Protein AF-A0A0G1DM24-F1 (afdb_monomer_lite)

Foldseek 3Di:
DDDDDDDDDDDDDDDDDDDDPPPDPPDPDDLLNQLVVLLVLLLVLLVVLCPQDADPVRLSVVSNVLSVVVNVVSVLLVVLSCQLPPCDVVNCVPPNHPPVSLVSLVVSLVVLVVSLVVLVVSLVVDPDPVSSVSSVSSSVSSVSSSVSSVVSSVVSCVVVVVCVVVCCVPPPD

Radius of gyration: 22.89 Å; chains: 1; bounding box: 54×48×76 Å

Sequence (173 aa):
MKKVFSLSLALVVLIGFTSVAFAENDRPRSRSENAREHMSIVATKVEELLEMREDKEGIGQEVREIARGQNDSQVEVDEEFGKLENRSQVMKKLFGNDHRAARNLRRQMEQNNLRIMQLQELASKVKNQADEDKIQEAIQAILNQNIALAEAIQEEEEIRSAFGWLAKLWLGD

Structure (mmCIF, N/CA/C/O backbone):
data_AF-A0A0G1DM24-F1
#
_entry.id   AF-A0A0G1DM24-F1
#
loop_
_atom_site.group_PDB
_atom_site.id
_atom_site.type_symbol
_atom_site.label_atom_id
_atom_site.label_alt_id
_atom_site.label_comp_id
_atom_site.label_asym_id
_atom_site.label_entity_id
_atom_site.label_seq_id
_atom_site.pdbx_PDB_ins_code
_atom_site.Cartn_x
_atom_site.Cartn_y
_atom_site.Cartn_z
_atom_site.occupancy
_atom_site.B_iso_or_equiv
_atom_site.auth_seq_id
_atom_site.auth_comp_id
_atom_site.auth_asym_id
_atom_site.auth_atom_id
_atom_site.pdbx_PDB_model_num
ATOM 1 N N . MET A 1 1 ? 27.683 25.376 49.107 1.00 36.38 1 MET A N 1
ATOM 2 C CA . MET A 1 1 ? 28.830 24.510 48.723 1.00 36.38 1 MET A CA 1
ATOM 3 C C . MET A 1 1 ? 28.519 23.104 49.234 1.00 36.38 1 MET A C 1
ATOM 5 O O . MET A 1 1 ? 28.297 23.007 50.421 1.00 36.38 1 MET A O 1
ATOM 9 N N . LYS A 1 2 ? 28.400 22.007 48.479 1.00 40.56 2 LYS A N 1
ATOM 10 C CA . LYS A 1 2 ? 28.725 21.661 47.089 1.00 40.56 2 LYS A CA 1
ATOM 11 C C . LYS A 1 2 ? 27.770 20.534 46.630 1.00 40.56 2 LYS A C 1
ATOM 13 O O . LYS A 1 2 ? 27.607 19.553 47.337 1.00 40.56 2 LYS A O 1
ATOM 18 N N . LYS A 1 3 ? 27.179 20.750 45.453 1.00 44.06 3 LYS A N 1
ATOM 19 C CA . LYS A 1 3 ? 26.867 19.829 44.343 1.00 44.06 3 LYS A CA 1
ATOM 20 C C . LYS A 1 3 ? 26.586 18.349 44.667 1.00 44.06 3 LYS A C 1
ATOM 22 O O . LYS A 1 3 ? 27.504 17.571 44.897 1.00 44.06 3 LYS A O 1
ATOM 27 N N . VAL A 1 4 ? 25.319 17.975 44.495 1.00 44.97 4 VAL A N 1
ATOM 28 C CA . VAL A 1 4 ? 24.876 16.634 44.087 1.00 44.97 4 VAL A CA 1
ATOM 29 C C . VAL A 1 4 ? 25.305 16.406 42.633 1.00 44.97 4 VAL A C 1
ATOM 31 O O . VAL A 1 4 ? 24.976 17.201 41.756 1.00 44.97 4 VAL A O 1
ATOM 34 N N . PHE A 1 5 ? 26.063 15.342 42.394 1.00 40.72 5 PHE A N 1
ATOM 35 C CA . PHE A 1 5 ? 26.363 14.783 41.078 1.00 40.72 5 PHE A CA 1
ATOM 36 C C . PHE A 1 5 ? 25.864 13.339 41.109 1.00 40.72 5 PHE A C 1
ATOM 38 O O . PHE A 1 5 ? 26.320 12.566 41.945 1.00 40.72 5 PHE A O 1
ATOM 45 N N . SER A 1 6 ? 24.958 12.963 40.213 1.00 37.09 6 SER A N 1
ATOM 46 C CA . SER A 1 6 ? 25.318 12.120 39.067 1.00 37.09 6 SER A CA 1
ATOM 47 C C . SER A 1 6 ? 24.084 11.449 38.455 1.00 37.09 6 SER A C 1
ATOM 49 O O . SER A 1 6 ? 23.284 10.822 39.142 1.00 37.09 6 SER A O 1
ATOM 51 N N . LEU A 1 7 ? 23.990 11.642 37.140 1.00 37.44 7 LEU A N 1
ATOM 52 C CA . LEU A 1 7 ? 23.353 10.858 36.085 1.00 37.44 7 LEU A CA 1
ATOM 53 C C . LEU A 1 7 ? 22.531 9.624 36.502 1.00 37.44 7 LEU A C 1
ATOM 55 O O . LEU A 1 7 ? 23.082 8.615 36.939 1.00 37.44 7 LEU A O 1
ATOM 59 N N . SER A 1 8 ? 21.228 9.654 36.198 1.00 39.34 8 SER A N 1
ATOM 60 C CA . SER A 1 8 ? 20.470 8.421 35.965 1.00 39.34 8 SER A CA 1
ATOM 61 C C . SER A 1 8 ? 20.859 7.839 34.609 1.00 39.34 8 SER A C 1
ATOM 63 O O . SER A 1 8 ? 20.749 8.480 33.565 1.00 39.34 8 SER A O 1
ATOM 65 N N . LEU A 1 9 ? 21.399 6.634 34.713 1.00 39.41 9 LEU A N 1
ATOM 66 C CA . LEU A 1 9 ? 21.990 5.783 33.701 1.00 39.41 9 LEU A CA 1
ATOM 67 C C . LEU A 1 9 ? 20.914 5.192 32.780 1.00 39.41 9 LEU A C 1
ATOM 69 O O . LEU A 1 9 ? 19.846 4.788 33.235 1.00 39.41 9 LEU A O 1
ATOM 73 N N . ALA A 1 10 ? 21.237 5.133 31.489 1.00 36.03 10 ALA A N 1
ATOM 74 C CA . ALA A 1 10 ? 20.473 4.456 30.453 1.00 36.03 10 ALA A CA 1
ATOM 75 C C . ALA A 1 10 ? 20.142 3.003 30.841 1.00 36.03 10 ALA A C 1
ATOM 77 O O . ALA A 1 10 ? 21.012 2.251 31.286 1.00 36.03 10 ALA A O 1
ATOM 78 N N . LEU A 1 11 ? 18.886 2.607 30.633 1.00 34.94 11 LEU A N 1
ATOM 79 C CA . LEU A 1 11 ? 18.436 1.229 30.772 1.00 34.94 11 LEU A CA 1
ATOM 80 C C . LEU A 1 11 ? 18.957 0.416 29.580 1.00 34.94 11 LEU A C 1
ATOM 82 O O . LEU A 1 11 ? 18.422 0.470 28.476 1.00 34.94 11 LEU A O 1
ATOM 86 N N . VAL A 1 12 ? 20.033 -0.324 29.826 1.00 37.78 12 VAL A N 1
ATOM 87 C CA . VAL A 1 12 ? 20.539 -1.391 28.965 1.00 37.78 12 VAL A CA 1
ATOM 88 C C . VAL A 1 12 ? 19.595 -2.588 29.104 1.00 37.78 12 VAL A C 1
ATOM 90 O O . VAL A 1 12 ? 19.579 -3.246 30.143 1.00 37.78 12 VAL A O 1
ATOM 93 N N . VAL A 1 13 ? 18.810 -2.882 28.067 1.00 40.69 13 VAL A N 1
ATOM 94 C CA . VAL A 1 13 ? 18.114 -4.169 27.934 1.00 40.69 13 VAL A CA 1
ATOM 95 C C . VAL A 1 13 ? 19.090 -5.147 27.285 1.00 40.69 13 VAL A C 1
ATOM 97 O O . VAL A 1 13 ? 19.319 -5.121 26.080 1.00 40.69 13 VAL A O 1
ATOM 100 N N . LEU A 1 14 ? 19.697 -5.988 28.119 1.00 38.41 14 LEU A N 1
ATOM 101 C CA . LEU A 1 14 ? 20.474 -7.160 27.727 1.00 38.41 14 LEU A CA 1
ATOM 102 C C . LEU A 1 14 ? 19.826 -8.383 28.381 1.00 38.41 14 LEU A C 1
ATOM 104 O O . LEU A 1 14 ? 20.068 -8.669 29.550 1.00 38.41 14 LEU A O 1
ATOM 108 N N . ILE A 1 15 ? 19.025 -9.121 27.615 1.00 50.47 15 ILE A N 1
ATOM 109 C CA . ILE A 1 15 ? 18.886 -10.568 27.794 1.00 50.47 1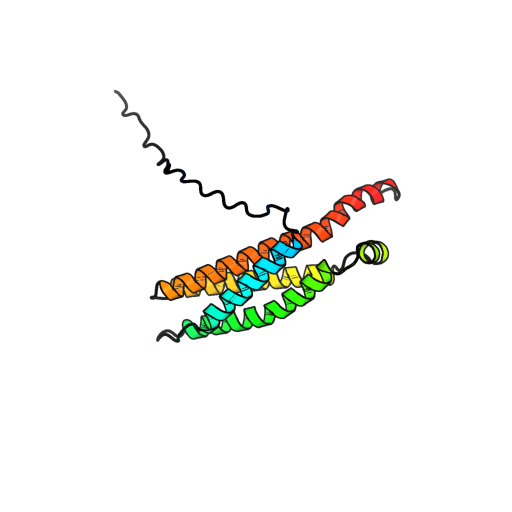5 ILE A CA 1
ATOM 110 C C . ILE A 1 15 ? 19.137 -11.174 26.419 1.00 50.47 15 ILE A C 1
ATOM 112 O O . ILE A 1 15 ? 18.351 -11.005 25.491 1.00 50.47 15 ILE A O 1
ATOM 116 N N . GLY A 1 16 ? 20.305 -11.795 26.286 1.00 37.78 16 GLY A N 1
ATOM 117 C CA . GLY A 1 16 ? 20.745 -12.467 25.078 1.00 37.78 16 GLY A CA 1
ATOM 118 C C . GLY A 1 16 ? 20.332 -13.938 25.031 1.00 37.78 16 GLY A C 1
ATOM 119 O O . GLY A 1 16 ? 20.246 -14.606 26.056 1.00 37.78 16 GLY A O 1
ATOM 120 N N . PHE A 1 17 ? 20.167 -14.404 23.793 1.00 44.97 17 PHE A N 1
ATOM 121 C CA . PHE A 1 17 ? 20.669 -15.667 23.244 1.00 44.97 17 PHE A CA 1
ATOM 122 C C . PHE A 1 17 ? 20.314 -16.994 23.941 1.00 44.97 17 PHE A C 1
ATOM 124 O O . PHE A 1 17 ? 20.981 -17.436 24.872 1.00 44.97 17 PHE A O 1
ATOM 131 N N . THR A 1 18 ? 19.420 -17.751 23.298 1.00 33.41 18 THR A N 1
ATOM 132 C CA . THR A 1 18 ? 19.665 -19.182 23.052 1.00 33.41 18 THR A CA 1
ATOM 133 C C . THR A 1 18 ? 19.563 -19.440 21.550 1.00 33.41 18 THR A C 1
ATOM 135 O O . THR A 1 18 ? 18.543 -19.183 20.919 1.00 33.41 18 THR A O 1
ATOM 138 N N . SER A 1 19 ? 20.677 -19.864 20.961 1.00 46.38 19 SER A N 1
ATOM 139 C CA . SER A 1 19 ? 20.817 -20.129 19.535 1.00 46.38 19 SER A CA 1
ATOM 140 C C . SER A 1 19 ? 20.161 -21.460 19.174 1.00 46.38 19 SER A C 1
ATOM 142 O O . SER A 1 19 ? 20.659 -22.514 19.565 1.00 46.38 19 SER A O 1
ATOM 144 N N . VAL A 1 20 ? 19.112 -21.427 18.354 1.00 47.53 20 VAL A N 1
ATOM 145 C CA . VAL A 1 20 ? 18.852 -22.504 17.395 1.00 47.53 20 VAL A CA 1
ATOM 146 C C . VAL A 1 20 ? 19.175 -21.924 16.030 1.00 47.53 20 VAL A C 1
ATOM 148 O O . VAL A 1 20 ? 18.402 -21.159 15.463 1.00 47.53 20 VAL A O 1
ATOM 151 N N . ALA A 1 21 ? 20.372 -22.236 15.538 1.00 42.81 21 ALA A N 1
ATOM 152 C CA . ALA A 1 21 ? 20.749 -21.964 14.164 1.00 42.81 21 ALA A CA 1
ATOM 153 C C . ALA A 1 21 ? 19.948 -22.912 13.260 1.00 42.81 21 ALA A C 1
ATOM 155 O O . ALA A 1 21 ? 20.393 -24.015 12.945 1.00 42.81 21 ALA A O 1
ATOM 156 N N . PHE A 1 22 ? 18.742 -22.497 12.875 1.00 43.72 22 PHE A N 1
ATOM 157 C CA . PHE A 1 22 ? 18.158 -22.968 11.630 1.00 43.72 22 PHE A CA 1
ATOM 158 C C . PHE A 1 22 ? 18.951 -22.290 10.521 1.00 43.72 22 PHE A C 1
ATOM 160 O O . PHE A 1 22 ? 18.927 -21.071 10.387 1.00 43.72 22 PHE A O 1
ATOM 167 N N . ALA A 1 23 ? 19.734 -23.081 9.792 1.00 42.66 23 ALA A N 1
ATOM 168 C CA . ALA A 1 23 ? 20.390 -22.632 8.579 1.00 42.66 23 ALA A CA 1
ATOM 169 C C . ALA A 1 23 ? 19.302 -22.323 7.540 1.00 42.66 23 ALA A C 1
ATOM 171 O O . ALA A 1 23 ? 18.900 -23.195 6.768 1.00 42.66 23 ALA A O 1
ATOM 172 N N . GLU A 1 24 ? 18.783 -21.098 7.572 1.00 45.19 24 GLU A N 1
ATOM 173 C CA . GLU A 1 24 ? 18.059 -20.534 6.448 1.00 45.19 24 GLU A CA 1
ATOM 174 C C . GLU A 1 24 ? 19.069 -20.373 5.308 1.00 45.19 24 GLU A C 1
ATOM 176 O O . GLU A 1 24 ? 20.213 -19.960 5.496 1.00 45.19 24 GLU A O 1
ATOM 181 N N . ASN A 1 25 ? 18.695 -20.854 4.130 1.00 43.41 25 ASN A N 1
ATOM 182 C CA . ASN A 1 25 ? 19.511 -20.811 2.929 1.00 43.41 25 ASN A CA 1
ATOM 183 C C . ASN A 1 25 ? 19.688 -19.339 2.506 1.00 43.41 25 ASN A C 1
ATOM 185 O O . ASN A 1 25 ? 18.924 -18.852 1.677 1.00 43.41 25 ASN A O 1
ATOM 189 N N . ASP A 1 26 ? 20.681 -18.651 3.079 1.00 45.50 26 ASP A N 1
ATOM 190 C CA . ASP A 1 26 ? 21.056 -17.256 2.805 1.00 45.50 26 ASP A CA 1
ATOM 191 C C . ASP A 1 26 ? 21.680 -17.113 1.406 1.00 45.50 26 ASP A C 1
ATOM 193 O O . ASP A 1 26 ? 22.855 -16.785 1.220 1.00 45.50 26 ASP A O 1
ATOM 197 N N . ARG A 1 27 ? 20.883 -17.365 0.367 1.00 46.53 27 ARG A N 1
ATOM 198 C CA . ARG A 1 27 ? 21.120 -16.709 -0.918 1.00 46.53 27 ARG A CA 1
ATOM 199 C C . ARG A 1 27 ? 20.627 -15.272 -0.758 1.00 46.53 27 ARG A C 1
ATOM 201 O O . ARG A 1 27 ? 19.502 -15.102 -0.292 1.00 46.53 27 ARG A O 1
ATOM 208 N N . PRO A 1 28 ? 21.412 -14.248 -1.140 1.00 53.38 28 PRO A N 1
ATOM 209 C CA . PRO A 1 28 ? 20.902 -12.884 -1.186 1.00 53.38 28 PRO A CA 1
ATOM 210 C C . PRO A 1 28 ? 19.631 -12.878 -2.042 1.00 53.38 28 PRO A C 1
ATOM 212 O O . PRO A 1 28 ? 19.709 -13.170 -3.238 1.00 53.38 28 PRO A O 1
ATOM 215 N N . ARG A 1 29 ? 18.469 -12.630 -1.423 1.00 64.56 29 ARG A N 1
ATOM 216 C CA . ARG A 1 29 ? 17.201 -12.526 -2.154 1.00 64.56 29 ARG A CA 1
ATOM 217 C C . ARG A 1 29 ? 17.319 -11.370 -3.136 1.00 64.56 29 ARG A C 1
ATOM 219 O O . ARG A 1 29 ? 17.881 -10.320 -2.809 1.00 64.56 29 ARG A O 1
ATOM 226 N N . SER A 1 30 ? 16.816 -11.562 -4.349 1.00 80.19 30 SER A N 1
ATOM 227 C CA . SER A 1 30 ? 16.733 -10.457 -5.300 1.00 80.19 30 SER A CA 1
ATOM 228 C C . SER A 1 30 ? 15.781 -9.393 -4.748 1.00 80.19 30 SER A C 1
ATOM 230 O O . SER A 1 30 ? 14.763 -9.723 -4.142 1.00 80.19 30 SER A O 1
ATOM 232 N N . ARG A 1 31 ? 16.052 -8.106 -4.994 1.00 77.44 31 ARG A N 1
ATOM 233 C CA . ARG A 1 31 ? 15.126 -7.010 -4.638 1.00 77.44 31 ARG A CA 1
ATOM 234 C C . ARG A 1 31 ? 13.736 -7.225 -5.244 1.00 77.44 31 ARG A C 1
ATOM 236 O O . ARG A 1 31 ? 12.731 -6.847 -4.652 1.00 77.44 31 ARG A O 1
ATOM 243 N N . SER A 1 32 ? 13.686 -7.889 -6.398 1.00 82.12 32 SER A N 1
ATOM 244 C CA . SER A 1 32 ? 12.437 -8.291 -7.034 1.00 82.12 32 SER A CA 1
ATOM 245 C C . SER A 1 32 ? 11.667 -9.345 -6.231 1.00 82.12 32 SER A C 1
ATOM 247 O O . SER A 1 32 ? 10.468 -9.183 -6.010 1.00 82.12 32 SER A O 1
ATOM 249 N N . GLU A 1 33 ? 12.355 -10.370 -5.725 1.00 85.00 33 GLU A N 1
ATOM 250 C CA . GLU A 1 33 ? 11.757 -11.378 -4.842 1.00 85.00 33 GLU A CA 1
ATOM 251 C C . GLU A 1 33 ? 11.265 -10.730 -3.541 1.00 85.00 33 GLU A C 1
ATOM 253 O O . GLU A 1 33 ? 10.153 -11.012 -3.104 1.00 85.00 33 GLU A O 1
ATOM 258 N N . ASN A 1 34 ? 12.043 -9.794 -2.985 1.00 84.12 34 ASN A N 1
ATOM 259 C CA . ASN A 1 34 ? 11.667 -9.029 -1.796 1.00 84.12 34 ASN A CA 1
ATOM 260 C C . ASN A 1 34 ? 10.377 -8.213 -2.012 1.00 84.12 34 ASN A C 1
ATOM 262 O O . ASN A 1 34 ? 9.457 -8.248 -1.197 1.00 84.12 34 ASN A O 1
ATOM 266 N N . ALA A 1 35 ? 10.260 -7.507 -3.140 1.00 86.19 35 ALA A N 1
ATOM 267 C CA . ALA A 1 35 ? 9.052 -6.750 -3.464 1.00 86.19 35 ALA A CA 1
ATOM 268 C C . ALA A 1 35 ? 7.823 -7.657 -3.648 1.00 86.19 35 ALA A C 1
ATOM 270 O O . ALA A 1 35 ? 6.757 -7.353 -3.111 1.00 86.19 35 ALA A O 1
ATOM 271 N N . ARG A 1 36 ? 7.975 -8.797 -4.336 1.00 92.00 36 ARG A N 1
ATOM 272 C CA . ARG A 1 36 ? 6.906 -9.799 -4.503 1.00 92.00 36 ARG A CA 1
ATOM 273 C C . ARG A 1 36 ? 6.443 -10.375 -3.165 1.00 92.00 36 ARG A C 1
ATOM 275 O O . ARG A 1 36 ? 5.242 -10.521 -2.948 1.00 92.00 36 ARG A O 1
ATOM 282 N N . GLU A 1 37 ? 7.377 -10.662 -2.263 1.00 92.75 37 GLU A N 1
ATOM 283 C CA . GLU A 1 37 ? 7.082 -11.128 -0.907 1.00 92.75 37 GLU A CA 1
ATOM 284 C C . GLU A 1 37 ? 6.231 -10.099 -0.151 1.00 92.75 37 GLU A C 1
ATOM 286 O O . GLU A 1 37 ? 5.148 -10.428 0.337 1.00 92.75 37 GLU A O 1
ATOM 291 N N . HIS A 1 38 ? 6.644 -8.829 -0.138 1.00 89.31 38 HIS A N 1
ATOM 292 C CA . HIS A 1 38 ? 5.878 -7.768 0.516 1.00 89.31 38 HIS A CA 1
ATOM 293 C C . HIS A 1 38 ? 4.493 -7.543 -0.100 1.00 89.31 38 HIS A C 1
ATOM 295 O O . HIS A 1 38 ? 3.538 -7.292 0.631 1.00 89.31 38 HIS A O 1
ATOM 301 N N . MET A 1 39 ? 4.348 -7.680 -1.417 1.00 91.88 39 MET A N 1
ATOM 302 C CA . MET A 1 39 ? 3.044 -7.612 -2.085 1.00 91.88 39 MET A CA 1
ATOM 303 C C . MET A 1 39 ? 2.118 -8.756 -1.658 1.00 91.88 39 MET A C 1
ATOM 305 O O . MET A 1 39 ? 0.942 -8.520 -1.382 1.00 91.88 39 MET A O 1
ATOM 309 N N . SER A 1 40 ? 2.650 -9.973 -1.513 1.00 94.94 40 SER A N 1
ATOM 310 C CA . SER A 1 40 ? 1.882 -11.100 -0.976 1.00 94.94 40 SER A CA 1
ATOM 311 C C . SER A 1 40 ? 1.471 -10.874 0.480 1.00 94.94 40 SER A C 1
ATOM 313 O O . SER A 1 40 ? 0.354 -11.222 0.852 1.00 94.94 40 SER A O 1
ATOM 315 N N . ILE A 1 41 ? 2.346 -10.290 1.305 1.00 95.62 41 ILE A N 1
ATOM 316 C CA . ILE A 1 41 ? 2.025 -9.964 2.702 1.00 95.62 41 ILE A CA 1
ATOM 317 C C . ILE A 1 41 ? 0.898 -8.926 2.758 1.00 95.62 41 ILE A C 1
ATOM 319 O O . ILE A 1 41 ? -0.038 -9.095 3.537 1.00 95.62 41 ILE A O 1
ATOM 323 N N . VAL A 1 42 ? 0.948 -7.888 1.914 1.00 95.00 42 VAL A N 1
ATOM 324 C CA . VAL A 1 42 ? -0.134 -6.896 1.807 1.00 95.00 42 VAL A CA 1
ATOM 325 C C . VAL A 1 42 ? -1.450 -7.568 1.431 1.00 95.00 42 VAL A C 1
ATOM 327 O O . VAL A 1 42 ? -2.446 -7.304 2.093 1.00 95.00 42 VAL A O 1
ATOM 330 N N . ALA A 1 43 ? -1.464 -8.468 0.444 1.00 95.69 43 ALA A N 1
ATOM 331 C CA . ALA A 1 43 ? -2.680 -9.184 0.055 1.00 95.69 43 ALA A CA 1
ATOM 332 C C . ALA A 1 43 ? -3.293 -9.967 1.232 1.00 95.69 43 ALA A C 1
ATOM 334 O O . ALA A 1 43 ? -4.488 -9.848 1.494 1.00 95.69 43 ALA A O 1
ATOM 335 N N . THR A 1 44 ? -2.469 -10.688 1.999 1.00 97.31 44 THR A N 1
ATOM 336 C CA . THR A 1 44 ? -2.923 -11.399 3.204 1.00 97.31 44 THR A CA 1
ATOM 337 C C . THR A 1 44 ? -3.517 -10.443 4.238 1.00 97.31 44 THR A C 1
ATOM 339 O O . THR A 1 44 ? -4.599 -10.691 4.761 1.00 97.31 44 THR A O 1
ATOM 342 N N . LYS A 1 45 ? -2.840 -9.324 4.523 1.00 96.75 45 LYS A N 1
ATOM 343 C CA . LYS A 1 45 ? -3.316 -8.359 5.525 1.00 96.75 45 LYS A CA 1
ATOM 344 C C . LYS A 1 45 ? -4.558 -7.600 5.083 1.00 96.75 45 LYS A C 1
ATOM 346 O O . LYS A 1 45 ? -5.415 -7.309 5.908 1.00 96.75 45 LYS A O 1
ATOM 351 N N . VAL A 1 46 ? -4.701 -7.330 3.792 1.00 95.38 46 VAL A N 1
ATOM 352 C CA . VAL A 1 46 ? -5.924 -6.755 3.227 1.00 95.38 46 VAL A CA 1
ATOM 353 C C . VAL A 1 46 ? -7.107 -7.705 3.408 1.00 95.38 46 VAL A C 1
ATOM 355 O O . VAL A 1 46 ? -8.171 -7.243 3.812 1.00 95.38 46 VAL A O 1
ATOM 358 N N . GLU A 1 47 ? -6.926 -9.010 3.196 1.00 95.69 47 GLU A N 1
ATOM 359 C CA . GLU A 1 47 ? -7.983 -9.998 3.447 1.00 95.69 47 GLU A CA 1
ATOM 360 C C . GLU A 1 47 ? -8.399 -10.012 4.926 1.00 95.69 47 GLU A C 1
ATOM 362 O O . GLU A 1 47 ? -9.585 -9.944 5.244 1.00 95.69 47 GLU A O 1
ATOM 367 N N . GLU A 1 48 ? -7.433 -9.974 5.849 1.00 96.00 48 GLU A N 1
ATOM 368 C CA . GLU A 1 48 ? -7.720 -9.881 7.288 1.00 96.00 48 GLU A CA 1
ATOM 369 C C . GLU A 1 48 ? -8.531 -8.619 7.652 1.00 96.00 48 GLU A C 1
ATOM 371 O O . GLU A 1 48 ? -9.405 -8.677 8.527 1.00 96.00 48 GLU A O 1
ATOM 376 N N . LEU A 1 49 ? -8.280 -7.486 6.978 1.00 95.25 49 LEU A N 1
ATOM 377 C CA . LEU A 1 49 ? -9.077 -6.262 7.135 1.00 95.25 49 LEU A CA 1
ATOM 378 C C . LEU A 1 49 ? -10.484 -6.401 6.540 1.00 95.25 49 LEU A C 1
ATOM 380 O O . LEU A 1 49 ? -11.443 -5.884 7.113 1.00 95.25 49 LEU A O 1
ATOM 384 N N . LEU A 1 50 ? -10.637 -7.103 5.413 1.00 95.19 50 LEU A N 1
ATOM 385 C CA . LEU A 1 50 ? -11.942 -7.361 4.791 1.00 95.19 50 LEU A CA 1
ATOM 386 C C . LEU A 1 50 ? -12.857 -8.206 5.688 1.00 95.19 50 LEU A C 1
ATOM 388 O O . LEU A 1 50 ? -14.079 -8.043 5.647 1.00 95.19 50 LEU A O 1
ATOM 392 N N . GLU A 1 51 ? -12.275 -9.053 6.532 1.00 93.88 51 GLU A N 1
ATOM 393 C CA . GLU A 1 51 ? -12.986 -9.878 7.511 1.00 93.88 51 GLU A CA 1
ATOM 394 C C . GLU A 1 51 ? -13.324 -9.146 8.823 1.00 93.88 51 GLU A C 1
ATOM 396 O O . GLU A 1 51 ? -13.987 -9.716 9.702 1.00 93.88 51 GLU A O 1
ATOM 401 N N . MET A 1 52 ? -12.892 -7.891 8.995 1.00 91.31 52 MET A N 1
ATOM 402 C CA . MET A 1 52 ? -13.194 -7.132 10.208 1.00 91.31 52 MET A CA 1
ATOM 403 C C . MET A 1 52 ? -14.698 -6.969 10.399 1.00 91.31 52 MET A C 1
ATOM 405 O O . MET A 1 52 ? -15.451 -6.672 9.468 1.00 91.31 52 MET A O 1
ATOM 409 N N . ARG A 1 53 ? -15.148 -7.170 11.638 1.00 88.88 53 ARG A N 1
ATOM 410 C CA . ARG A 1 53 ? -16.569 -7.120 11.985 1.00 88.88 53 ARG A CA 1
ATOM 411 C C . ARG A 1 53 ? -17.051 -5.684 12.075 1.00 88.88 53 ARG A C 1
ATOM 413 O O . ARG A 1 53 ? -16.291 -4.778 12.386 1.00 88.88 53 ARG A O 1
ATOM 420 N N . GLU A 1 54 ? -18.342 -5.506 11.834 1.00 89.44 54 GLU A N 1
ATOM 421 C CA . GLU A 1 54 ? -18.989 -4.223 12.063 1.00 89.44 54 GLU A CA 1
ATOM 422 C C . GLU A 1 54 ? -19.121 -3.938 13.557 1.00 89.44 54 GLU A C 1
ATOM 424 O O . GLU A 1 54 ? -19.624 -4.774 14.316 1.00 89.44 54 GLU A O 1
ATOM 429 N N . ASP A 1 55 ? -18.691 -2.749 13.964 1.00 85.31 55 ASP A N 1
ATOM 430 C CA . ASP A 1 55 ? -18.942 -2.220 15.296 1.00 85.31 55 ASP A CA 1
ATOM 431 C C . ASP A 1 55 ? -20.076 -1.188 15.274 1.00 85.31 55 ASP A C 1
ATOM 433 O O . ASP A 1 55 ? -20.607 -0.806 14.235 1.00 85.31 55 ASP A O 1
ATOM 437 N N . LYS A 1 56 ? -20.498 -0.751 16.462 1.00 80.62 56 LYS A N 1
ATOM 438 C CA . LYS A 1 56 ? -21.592 0.221 16.597 1.00 80.62 56 LYS A CA 1
ATOM 439 C C . LYS A 1 56 ? -21.230 1.618 16.083 1.00 80.62 56 LYS A C 1
ATOM 441 O O . LYS A 1 56 ? -22.122 2.457 15.999 1.00 80.62 56 LYS A O 1
ATOM 446 N N . GLU A 1 57 ? -19.950 1.878 15.841 1.00 83.56 57 GLU A N 1
ATOM 447 C CA . GLU A 1 57 ? -19.411 3.186 15.474 1.00 83.56 57 GLU A CA 1
ATOM 448 C C . GLU A 1 57 ? -19.151 3.298 13.967 1.00 83.56 57 GLU A C 1
ATOM 450 O O . GLU A 1 57 ? -18.888 4.398 13.495 1.00 83.56 57 GLU A O 1
ATOM 455 N N . GLY A 1 58 ? -19.302 2.208 13.206 1.00 89.25 58 GLY A N 1
ATOM 456 C CA . GLY A 1 58 ? -19.114 2.197 11.755 1.00 89.25 58 GLY A CA 1
ATOM 457 C C . GLY A 1 58 ? -17.673 1.939 11.310 1.00 89.25 58 GLY A C 1
ATOM 458 O O . GLY A 1 58 ? -17.399 1.880 10.112 1.00 89.25 58 GLY A O 1
ATOM 459 N N . ILE A 1 59 ? -16.731 1.783 12.249 1.00 91.00 59 ILE A N 1
ATOM 460 C CA . ILE A 1 59 ? -15.293 1.786 11.938 1.00 91.00 59 ILE A CA 1
ATOM 461 C C . ILE A 1 59 ? -14.919 0.539 11.137 1.00 91.00 59 ILE A C 1
ATOM 463 O O . ILE A 1 59 ? -14.165 0.625 10.169 1.00 91.00 59 ILE A O 1
ATOM 467 N N . GLY A 1 60 ? -15.499 -0.614 11.482 1.00 92.81 60 GLY A N 1
ATOM 468 C CA . GLY A 1 60 ? -15.337 -1.842 10.705 1.00 92.81 60 GLY A CA 1
ATOM 469 C C . GLY A 1 60 ? -15.684 -1.662 9.221 1.00 92.81 60 GLY A C 1
ATOM 470 O O . GLY A 1 60 ? -14.971 -2.177 8.361 1.00 92.81 60 GLY A O 1
ATOM 471 N N . GLN A 1 61 ? -16.737 -0.907 8.893 1.00 94.31 61 GLN A N 1
ATOM 472 C CA . GLN A 1 61 ? -17.093 -0.616 7.507 1.00 94.31 61 GLN A CA 1
ATOM 473 C C . GLN A 1 61 ? -16.056 0.279 6.828 1.00 94.31 61 GLN A C 1
ATOM 475 O O . GLN A 1 61 ? -15.623 -0.054 5.725 1.00 94.31 61 GLN A O 1
ATOM 480 N N . GLU A 1 62 ? -15.626 1.357 7.484 1.00 95.94 62 GLU A N 1
ATOM 481 C CA . GLU A 1 62 ? -14.617 2.278 6.944 1.00 95.94 62 GLU A CA 1
ATOM 482 C C . GLU A 1 62 ? -13.290 1.554 6.655 1.00 95.94 62 GLU A C 1
ATOM 484 O O . GLU A 1 62 ? -12.704 1.717 5.582 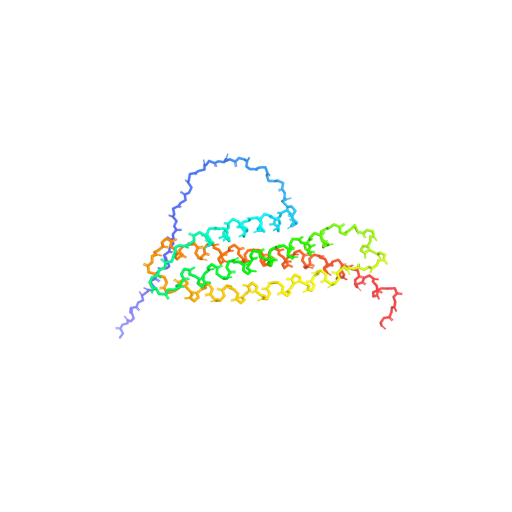1.00 95.94 62 GLU A O 1
ATOM 489 N N . VAL A 1 63 ? -12.858 0.666 7.558 1.00 96.44 63 VAL A N 1
ATOM 490 C CA . VAL A 1 63 ? -11.659 -0.161 7.351 1.00 96.44 63 VAL A CA 1
ATOM 491 C C . VAL A 1 63 ? -11.824 -1.085 6.141 1.00 96.44 63 VAL A C 1
ATOM 493 O O . VAL A 1 63 ? -10.923 -1.168 5.303 1.00 96.44 63 VAL A O 1
ATOM 496 N N . ARG A 1 64 ? -12.980 -1.745 5.994 1.00 97.31 64 ARG A N 1
ATOM 497 C CA . ARG A 1 64 ? -13.246 -2.621 4.840 1.00 97.31 64 ARG A CA 1
ATOM 498 C C . ARG A 1 64 ? -13.299 -1.851 3.524 1.00 97.31 64 ARG A C 1
ATOM 500 O O . ARG A 1 64 ? -12.907 -2.398 2.497 1.00 97.31 64 ARG A O 1
ATOM 507 N N . GLU A 1 65 ? -13.787 -0.615 3.516 1.00 97.50 65 GLU A N 1
ATOM 508 C CA . GLU A 1 65 ? -13.790 0.230 2.316 1.00 97.50 65 GLU A CA 1
ATOM 509 C C . GLU A 1 65 ? -12.362 0.573 1.872 1.00 97.50 65 GLU A C 1
ATOM 511 O O . GLU A 1 65 ? -12.032 0.422 0.692 1.00 97.50 65 GLU A O 1
ATOM 516 N N . ILE A 1 66 ? -11.483 0.924 2.815 1.00 96.62 66 ILE A N 1
ATOM 517 C CA . ILE A 1 66 ? -10.058 1.143 2.531 1.00 96.62 66 ILE A CA 1
ATOM 518 C C . ILE A 1 66 ? -9.395 -0.151 2.044 1.00 96.62 66 ILE A C 1
ATOM 520 O O . ILE A 1 66 ? -8.655 -0.125 1.060 1.00 96.62 66 ILE A O 1
ATOM 524 N N . ALA A 1 67 ? -9.690 -1.285 2.686 1.00 96.12 67 ALA A N 1
ATOM 525 C CA . ALA A 1 67 ? -9.147 -2.588 2.311 1.00 96.12 67 ALA A CA 1
ATOM 526 C C . ALA A 1 67 ? -9.547 -2.992 0.882 1.00 96.12 67 ALA A C 1
ATOM 528 O O . ALA A 1 67 ? -8.693 -3.420 0.110 1.00 96.12 67 ALA A O 1
ATOM 529 N N . ARG A 1 68 ? -10.805 -2.768 0.473 1.00 97.25 68 ARG A N 1
ATOM 530 C CA . ARG A 1 68 ? -11.241 -2.975 -0.924 1.00 97.25 68 ARG A CA 1
ATOM 531 C C . ARG A 1 68 ? -10.454 -2.096 -1.890 1.00 97.25 68 ARG A C 1
ATOM 533 O O . ARG A 1 68 ? -9.933 -2.596 -2.880 1.00 97.25 68 ARG A O 1
ATOM 540 N N . GLY A 1 69 ? -10.304 -0.811 -1.567 1.00 96.44 69 GLY A N 1
ATOM 541 C CA . GLY A 1 69 ? -9.510 0.108 -2.382 1.00 96.44 69 GLY A CA 1
ATOM 542 C C . GLY A 1 69 ? -8.038 -0.307 -2.496 1.00 96.44 69 GLY A C 1
ATOM 543 O O . GLY A 1 69 ? -7.436 -0.139 -3.558 1.00 96.44 69 GLY A O 1
ATOM 544 N N . GLN A 1 70 ? -7.453 -0.863 -1.429 1.00 95.00 70 GLN A N 1
ATOM 545 C CA . GLN A 1 70 ? -6.098 -1.413 -1.458 1.00 95.00 70 GLN A CA 1
ATOM 546 C C . GLN A 1 70 ? -6.021 -2.681 -2.313 1.00 95.00 70 GLN A C 1
ATOM 548 O O . GLN A 1 70 ? -5.092 -2.804 -3.105 1.00 95.00 70 GLN A O 1
ATOM 553 N N . ASN A 1 71 ? -6.993 -3.588 -2.192 1.00 95.25 71 ASN A N 1
ATOM 554 C CA . ASN A 1 71 ? -7.062 -4.808 -2.993 1.00 95.25 71 ASN A CA 1
ATOM 555 C C . ASN A 1 71 ? -7.102 -4.498 -4.497 1.00 95.25 71 ASN A C 1
ATOM 557 O O . ASN A 1 71 ? -6.342 -5.073 -5.272 1.00 95.25 71 ASN A O 1
ATOM 561 N N . ASP A 1 72 ? -7.926 -3.529 -4.899 1.00 94.50 72 ASP A N 1
ATOM 562 C CA . ASP A 1 72 ? -8.027 -3.109 -6.299 1.00 94.50 72 ASP A CA 1
ATOM 563 C C . ASP A 1 72 ? -6.708 -2.499 -6.798 1.00 94.50 72 ASP A C 1
ATOM 565 O O . ASP A 1 72 ? -6.232 -2.805 -7.890 1.00 94.50 72 ASP A O 1
ATOM 569 N N . SER A 1 73 ? -6.060 -1.675 -5.969 1.00 93.12 73 SER A N 1
ATOM 570 C CA . SER A 1 73 ? -4.749 -1.101 -6.299 1.00 93.12 73 SER A CA 1
ATOM 571 C C . SER A 1 73 ? -3.623 -2.130 -6.319 1.00 93.12 73 SER A C 1
ATOM 573 O O . SER A 1 73 ? -2.650 -1.936 -7.045 1.00 93.12 73 SER A O 1
ATOM 575 N N . GLN A 1 74 ? -3.747 -3.236 -5.584 1.00 92.38 74 GLN A N 1
ATOM 576 C CA . GLN A 1 74 ? -2.743 -4.295 -5.569 1.00 92.38 74 GLN A CA 1
ATOM 577 C C . GLN A 1 74 ? -2.583 -4.939 -6.951 1.00 92.38 74 GLN A C 1
ATOM 579 O O . GLN A 1 74 ? -1.457 -5.226 -7.355 1.00 92.38 74 GLN A O 1
ATOM 584 N N . VAL A 1 75 ? -3.677 -5.059 -7.711 1.00 92.88 75 VAL A N 1
ATOM 585 C CA . VAL A 1 75 ? -3.656 -5.532 -9.104 1.00 92.88 75 VAL A CA 1
ATOM 586 C C . VAL A 1 75 ? -2.827 -4.596 -9.987 1.00 92.88 75 VAL A C 1
ATOM 588 O O . VAL A 1 75 ? -1.965 -5.051 -10.738 1.00 92.88 75 VAL A O 1
ATOM 591 N N . GLU A 1 76 ? -3.025 -3.281 -9.865 1.00 92.69 76 GLU A N 1
ATOM 592 C CA . GLU A 1 76 ? -2.243 -2.303 -10.628 1.00 92.69 76 GLU A CA 1
ATOM 593 C C . GLU A 1 76 ? -0.761 -2.316 -10.233 1.00 92.69 76 GLU A C 1
ATOM 595 O O . GLU A 1 76 ? 0.114 -2.230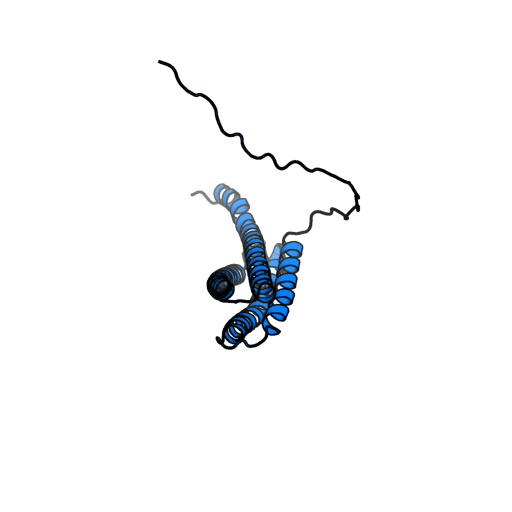 -11.097 1.00 92.69 76 GLU A O 1
ATOM 600 N N . VAL A 1 77 ? -0.462 -2.441 -8.935 1.00 92.44 77 VAL A N 1
ATOM 601 C CA . VAL A 1 77 ? 0.918 -2.566 -8.450 1.00 92.44 77 VAL A CA 1
ATOM 602 C C . VAL A 1 77 ? 1.572 -3.815 -9.040 1.00 92.44 77 VAL A C 1
ATOM 604 O O . VAL A 1 77 ? 2.692 -3.718 -9.535 1.00 92.44 77 VAL A O 1
ATOM 607 N N . ASP A 1 78 ? 0.881 -4.957 -9.060 1.00 91.94 78 ASP A N 1
ATOM 608 C CA . ASP A 1 78 ? 1.374 -6.206 -9.653 1.00 91.94 78 ASP A CA 1
ATOM 609 C C . ASP A 1 78 ? 1.694 -6.085 -11.143 1.00 91.94 78 ASP A C 1
ATOM 611 O O . ASP A 1 78 ? 2.762 -6.516 -11.597 1.00 91.94 78 ASP A O 1
ATOM 615 N N . GLU A 1 79 ? 0.797 -5.469 -11.910 1.00 91.12 79 GLU A N 1
ATOM 616 C CA . GLU A 1 79 ? 0.998 -5.261 -13.340 1.00 91.12 79 GLU A CA 1
ATOM 617 C C . GLU A 1 79 ? 2.176 -4.327 -13.632 1.00 91.12 79 GLU A C 1
ATOM 619 O O . GLU A 1 79 ? 3.016 -4.620 -14.488 1.00 91.12 79 GLU A O 1
ATOM 624 N N . GLU A 1 80 ? 2.245 -3.186 -12.946 1.00 90.56 80 GLU A N 1
ATOM 625 C CA . GLU A 1 80 ? 3.292 -2.190 -13.178 1.00 90.56 80 GLU A CA 1
ATOM 626 C C . GLU A 1 80 ? 4.652 -2.667 -12.665 1.00 90.56 80 GLU A C 1
ATOM 628 O O . GLU A 1 80 ? 5.671 -2.469 -13.334 1.00 90.56 80 GLU A O 1
ATOM 633 N N . PHE A 1 81 ? 4.675 -3.378 -11.538 1.00 89.81 81 PHE A N 1
ATOM 634 C CA . PHE A 1 81 ? 5.878 -4.030 -11.039 1.00 89.81 81 PHE A CA 1
ATOM 635 C C . PHE A 1 81 ? 6.365 -5.110 -12.010 1.00 89.81 81 PHE A C 1
ATOM 637 O O . PHE A 1 81 ? 7.545 -5.147 -12.355 1.00 89.81 81 PHE A O 1
ATOM 644 N N . GLY A 1 82 ? 5.456 -5.921 -12.558 1.00 87.38 82 GLY A N 1
ATOM 645 C CA . GLY A 1 82 ? 5.788 -6.906 -13.585 1.00 87.38 82 GLY A CA 1
ATOM 646 C C . GLY A 1 82 ? 6.393 -6.287 -14.851 1.00 87.38 82 GLY A C 1
ATOM 647 O O . GLY A 1 82 ? 7.289 -6.883 -15.450 1.00 87.38 82 GLY A O 1
ATOM 648 N N . LYS A 1 83 ? 5.960 -5.087 -15.260 1.00 86.00 83 LYS A N 1
ATOM 649 C CA . LYS A 1 83 ? 6.561 -4.350 -16.393 1.00 86.00 83 LYS A CA 1
ATOM 650 C C . LYS A 1 83 ? 7.967 -3.837 -16.071 1.00 86.00 83 LYS A C 1
ATOM 652 O O . LYS A 1 83 ? 8.828 -3.842 -16.955 1.00 86.00 83 LYS A O 1
ATOM 657 N N . LEU A 1 84 ? 8.194 -3.406 -14.830 1.00 81.38 84 LEU A N 1
ATOM 658 C CA . LEU A 1 84 ? 9.499 -2.961 -14.335 1.00 81.38 84 LEU A CA 1
ATOM 659 C C . LEU A 1 84 ? 10.503 -4.131 -14.278 1.00 81.38 84 LEU A C 1
ATOM 661 O O . LEU A 1 84 ? 11.634 -4.017 -14.763 1.00 81.38 84 LEU A O 1
ATOM 665 N N . GLU A 1 85 ? 10.049 -5.273 -13.758 1.00 79.38 85 GLU A N 1
ATOM 666 C CA . GLU A 1 85 ? 10.809 -6.515 -13.587 1.00 79.38 85 GLU A CA 1
ATOM 667 C C . GLU A 1 85 ? 11.143 -7.190 -14.931 1.00 79.38 85 GLU A C 1
ATOM 669 O O . GLU A 1 85 ? 12.310 -7.437 -15.239 1.00 79.38 85 GLU A O 1
ATOM 674 N N . ASN A 1 86 ? 10.134 -7.450 -15.773 1.00 73.25 86 ASN A N 1
ATOM 675 C CA . ASN A 1 86 ? 10.275 -8.293 -16.970 1.00 73.25 86 ASN A CA 1
ATOM 676 C C . ASN A 1 86 ? 10.894 -7.589 -18.182 1.00 73.25 86 ASN A C 1
ATOM 678 O O . ASN A 1 86 ? 11.126 -8.225 -19.218 1.00 73.25 86 ASN A O 1
ATOM 682 N N . ARG A 1 87 ? 11.175 -6.282 -18.113 1.00 68.62 87 ARG A N 1
ATOM 683 C CA . ARG A 1 87 ? 11.886 -5.627 -19.213 1.00 68.62 87 ARG A CA 1
ATOM 684 C C . ARG A 1 87 ? 13.311 -6.157 -19.281 1.00 68.62 87 ARG A C 1
ATOM 686 O O . ARG A 1 87 ? 14.156 -5.864 -18.437 1.00 68.62 87 ARG A O 1
ATOM 693 N N . SER A 1 88 ? 13.596 -6.898 -20.348 1.00 63.50 88 SER A N 1
ATOM 694 C CA . SER A 1 88 ? 14.942 -7.388 -20.615 1.00 63.50 88 SER A CA 1
ATOM 695 C C . SER A 1 88 ? 15.935 -6.222 -20.684 1.00 63.50 88 SER A C 1
ATOM 697 O O . SER A 1 88 ? 15.635 -5.150 -21.221 1.00 63.50 88 SER A O 1
ATOM 699 N N . GLN A 1 89 ? 17.153 -6.431 -20.177 1.00 64.06 89 GLN A N 1
ATOM 700 C CA . GLN A 1 89 ? 18.207 -5.410 -20.217 1.00 64.06 89 GLN A CA 1
ATOM 701 C C . GLN A 1 89 ? 18.513 -4.923 -21.645 1.00 64.06 89 GLN A C 1
ATOM 703 O O . GLN A 1 89 ? 18.951 -3.792 -21.842 1.00 64.06 89 GLN A O 1
ATOM 708 N N . VAL A 1 90 ? 18.245 -5.758 -22.654 1.00 58.03 90 VAL A N 1
ATOM 709 C CA . VAL A 1 90 ? 18.371 -5.406 -24.075 1.00 58.03 90 VAL A CA 1
ATOM 710 C C . VAL A 1 90 ? 17.302 -4.389 -24.486 1.00 58.03 90 VAL A C 1
ATOM 712 O O . VAL A 1 90 ? 17.634 -3.380 -25.104 1.00 58.03 90 VAL A O 1
ATOM 715 N N . MET A 1 91 ? 16.042 -4.584 -24.083 1.00 63.81 91 MET A N 1
ATOM 716 C CA . MET A 1 91 ? 14.967 -3.618 -24.346 1.00 63.81 91 MET A CA 1
ATOM 717 C C . MET A 1 91 ? 15.189 -2.300 -23.595 1.00 63.81 91 MET A C 1
ATOM 719 O O . MET A 1 91 ? 14.979 -1.233 -24.171 1.00 63.81 91 MET A O 1
ATOM 723 N N . LYS A 1 92 ? 15.695 -2.358 -22.353 1.00 66.81 92 LYS A N 1
ATOM 724 C CA . LYS A 1 92 ? 16.082 -1.167 -21.571 1.00 66.81 92 LYS A CA 1
ATOM 725 C C . LYS A 1 92 ? 17.178 -0.350 -22.274 1.00 66.81 92 LYS A C 1
ATOM 727 O O . LYS A 1 92 ? 17.114 0.877 -22.276 1.00 66.81 92 LYS A O 1
ATOM 732 N N . LYS A 1 93 ? 18.146 -1.012 -22.922 1.00 62.06 93 LYS A N 1
ATOM 733 C CA . LYS A 1 93 ? 19.244 -0.361 -23.663 1.00 62.06 93 LYS A CA 1
ATOM 734 C C . LYS A 1 93 ? 18.829 0.218 -25.020 1.00 62.06 93 LYS A C 1
ATOM 736 O O . LYS A 1 93 ? 19.379 1.239 -25.413 1.00 62.06 93 LYS A O 1
ATOM 741 N N . LEU A 1 94 ? 17.882 -0.406 -25.726 1.00 59.75 94 LEU A N 1
ATOM 742 C CA . LEU A 1 94 ? 17.455 0.035 -27.064 1.00 59.7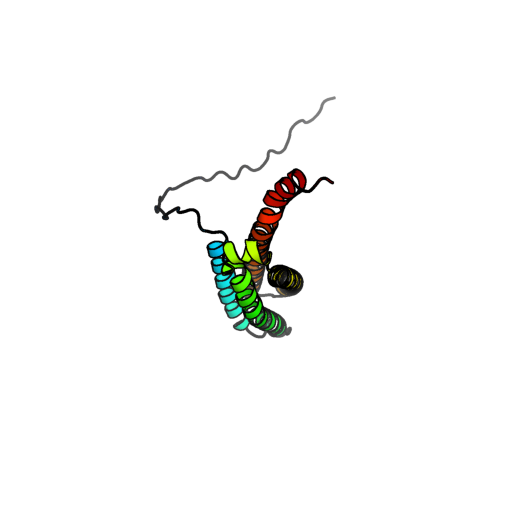5 94 LEU A CA 1
ATOM 743 C C . LEU A 1 94 ? 16.349 1.099 -27.038 1.00 59.75 94 LEU A C 1
ATOM 745 O O . LEU A 1 94 ? 16.343 1.988 -27.883 1.00 59.75 94 LEU A O 1
ATOM 749 N N . PHE A 1 95 ? 15.425 1.023 -26.074 1.00 63.50 95 PHE A N 1
ATOM 750 C CA . PHE A 1 95 ? 14.228 1.876 -26.027 1.00 63.50 95 PHE A CA 1
ATOM 751 C C . PHE A 1 95 ? 14.123 2.737 -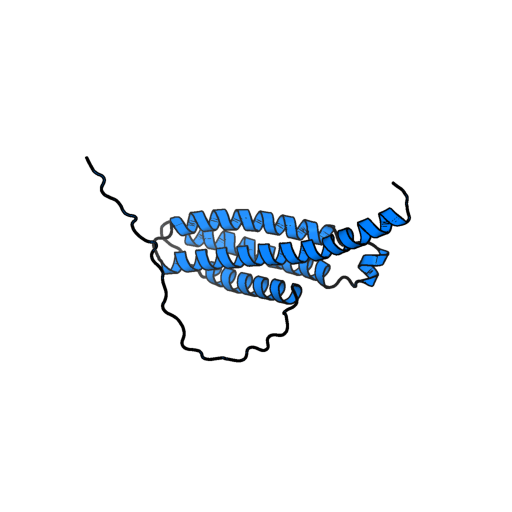24.754 1.00 63.50 95 PHE A C 1
ATOM 753 O O . PHE A 1 95 ? 13.206 3.549 -24.638 1.00 63.50 95 PHE A O 1
ATOM 760 N N . GLY A 1 96 ? 15.057 2.590 -23.807 1.00 57.84 96 GLY A N 1
ATOM 761 C CA . GLY A 1 96 ? 15.051 3.273 -22.509 1.00 57.84 96 GLY A CA 1
ATOM 762 C C . GLY A 1 96 ? 14.214 2.562 -21.435 1.00 57.84 96 GLY A C 1
ATOM 763 O O . GLY A 1 96 ? 13.477 1.617 -21.717 1.00 57.84 96 GLY A O 1
ATOM 764 N N . ASN A 1 97 ? 14.334 3.015 -20.182 1.00 58.94 97 ASN A N 1
ATOM 765 C CA . ASN A 1 97 ? 13.514 2.564 -19.045 1.00 58.94 97 ASN A CA 1
ATOM 766 C C . ASN A 1 97 ? 12.010 2.830 -19.303 1.00 58.94 97 ASN A C 1
ATOM 768 O O . ASN A 1 97 ? 11.640 3.832 -19.926 1.00 58.94 97 ASN A O 1
ATOM 772 N N . ASP A 1 98 ? 11.140 1.941 -18.815 1.00 66.31 98 ASP A N 1
ATOM 773 C CA . ASP A 1 98 ? 9.705 2.194 -18.693 1.00 66.31 98 ASP A CA 1
ATOM 774 C C . ASP A 1 98 ? 9.395 3.218 -17.589 1.00 66.31 98 ASP A C 1
ATOM 776 O O . ASP A 1 98 ? 8.872 2.920 -16.513 1.00 66.31 98 ASP A O 1
ATOM 780 N N . HIS A 1 99 ? 9.667 4.489 -17.887 1.00 74.44 99 HIS A N 1
ATOM 781 C CA . HIS A 1 99 ? 9.338 5.596 -16.987 1.00 74.44 99 HIS A CA 1
ATOM 782 C C . HIS A 1 99 ? 7.843 5.666 -16.655 1.00 74.44 99 HIS A C 1
ATOM 784 O O . HIS A 1 99 ? 7.464 6.356 -15.714 1.00 74.44 99 HIS A O 1
ATOM 790 N N . ARG A 1 100 ? 6.968 5.015 -17.437 1.00 82.75 100 ARG A N 1
ATOM 791 C CA . ARG A 1 100 ? 5.534 4.980 -17.147 1.00 82.75 100 ARG A CA 1
ATOM 792 C C . ARG A 1 100 ? 5.252 4.035 -15.984 1.00 82.75 100 ARG A C 1
ATOM 794 O O . ARG A 1 100 ? 4.606 4.486 -15.046 1.00 82.75 100 ARG A O 1
ATOM 801 N N . ALA A 1 101 ? 5.786 2.815 -16.005 1.00 87.00 101 ALA A N 1
ATOM 802 C CA . ALA A 1 101 ? 5.621 1.865 -14.905 1.00 87.00 101 ALA A CA 1
ATOM 803 C C . ALA A 1 101 ? 6.164 2.429 -13.583 1.00 87.00 101 ALA A C 1
ATOM 805 O O . ALA A 1 101 ? 5.437 2.506 -12.595 1.00 87.00 101 ALA A O 1
ATOM 806 N N . ALA A 1 102 ? 7.386 2.975 -13.593 1.00 86.31 102 ALA A N 1
ATOM 807 C CA . ALA A 1 102 ? 7.976 3.607 -12.410 1.00 86.31 102 ALA A CA 1
ATOM 808 C C . ALA A 1 102 ? 7.143 4.794 -11.882 1.00 86.31 102 ALA A C 1
ATOM 810 O O . ALA A 1 102 ? 6.949 4.941 -10.677 1.00 86.31 102 ALA A O 1
ATOM 811 N N . ARG A 1 103 ? 6.605 5.648 -12.766 1.00 87.06 103 ARG A N 1
ATOM 812 C CA . ARG A 1 103 ? 5.697 6.736 -12.354 1.00 87.06 103 ARG A CA 1
ATOM 813 C C . ARG A 1 103 ? 4.370 6.218 -11.806 1.00 87.06 103 ARG A C 1
ATOM 815 O O . ARG A 1 103 ? 3.826 6.831 -10.895 1.00 87.06 103 ARG A O 1
ATOM 822 N N . ASN A 1 104 ? 3.826 5.142 -12.366 1.00 90.56 104 ASN A N 1
ATOM 823 C CA . ASN A 1 104 ? 2.578 4.549 -11.892 1.00 90.56 104 ASN A CA 1
ATOM 824 C C . ASN A 1 104 ? 2.767 3.964 -10.488 1.00 90.56 104 ASN A C 1
ATOM 826 O O . ASN A 1 104 ? 1.973 4.273 -9.606 1.00 90.56 104 ASN A O 1
ATOM 830 N N . LEU A 1 105 ? 3.870 3.250 -10.251 1.00 89.62 105 LEU A N 1
ATOM 831 C CA . LEU A 1 105 ? 4.221 2.737 -8.927 1.00 89.62 105 LEU A CA 1
ATOM 832 C C . LEU A 1 105 ? 4.419 3.860 -7.898 1.00 89.62 105 LEU A C 1
ATOM 834 O O . LEU A 1 105 ? 3.901 3.755 -6.793 1.00 89.62 105 LEU A O 1
ATOM 838 N N . ARG A 1 106 ? 5.061 4.982 -8.262 1.00 87.06 106 ARG A N 1
ATOM 839 C CA . ARG A 1 106 ? 5.145 6.163 -7.374 1.00 87.06 106 ARG A CA 1
ATOM 840 C C . ARG A 1 106 ? 3.774 6.714 -6.990 1.00 87.06 106 ARG A C 1
ATOM 842 O O . ARG A 1 106 ? 3.544 7.004 -5.822 1.00 87.06 106 ARG A O 1
ATOM 849 N N . ARG A 1 107 ? 2.852 6.820 -7.952 1.00 90.88 107 ARG A N 1
ATOM 850 C CA . ARG A 1 107 ? 1.469 7.242 -7.670 1.00 90.88 107 ARG A CA 1
ATOM 851 C C . ARG A 1 107 ? 0.769 6.261 -6.730 1.00 90.88 107 ARG A C 1
ATOM 853 O O . ARG A 1 107 ? 0.065 6.700 -5.829 1.00 90.88 107 ARG A O 1
ATOM 860 N N . GLN A 1 108 ? 0.992 4.958 -6.897 1.00 91.31 108 GLN A N 1
ATOM 861 C CA . GLN A 1 108 ? 0.451 3.952 -5.981 1.00 91.31 108 GLN A CA 1
ATOM 862 C C . GLN A 1 108 ? 1.041 4.081 -4.570 1.00 91.31 108 GLN A C 1
ATOM 864 O O . GLN A 1 108 ? 0.296 4.028 -3.598 1.00 91.31 108 GLN A O 1
ATOM 869 N N . MET A 1 109 ? 2.338 4.372 -4.435 1.00 89.00 109 MET A N 1
ATOM 870 C CA . MET A 1 109 ? 2.954 4.643 -3.129 1.00 89.00 109 MET A CA 1
ATOM 871 C C . MET A 1 109 ? 2.356 5.880 -2.439 1.00 89.00 109 MET A C 1
ATOM 873 O O . MET A 1 109 ? 2.155 5.876 -1.225 1.00 89.00 109 MET A O 1
ATOM 877 N N . GLU A 1 110 ? 2.039 6.933 -3.198 1.00 87.25 110 GLU A N 1
ATOM 878 C CA . GLU A 1 110 ? 1.343 8.116 -2.675 1.00 87.25 110 GLU A CA 1
ATOM 879 C C . GLU A 1 110 ? -0.070 7.773 -2.182 1.00 87.25 110 GLU A C 1
ATOM 881 O O . GLU A 1 110 ? -0.444 8.176 -1.081 1.00 87.25 110 GLU A O 1
ATOM 886 N N . GLN A 1 111 ? -0.837 6.984 -2.944 1.00 91.88 111 GLN A N 1
ATOM 887 C CA . GLN A 1 111 ? -2.156 6.502 -2.509 1.00 91.88 111 GLN A CA 1
ATOM 888 C C . GLN A 1 111 ? -2.055 5.608 -1.267 1.00 91.88 111 GLN A C 1
ATOM 890 O O . GLN A 1 111 ? -2.841 5.757 -0.333 1.00 91.88 111 GLN A O 1
ATOM 895 N N . ASN A 1 112 ? -1.046 4.739 -1.207 1.00 88.19 112 ASN A N 1
ATOM 896 C CA . ASN A 1 112 ? -0.750 3.918 -0.037 1.00 88.19 112 ASN A CA 1
ATOM 897 C C . ASN A 1 112 ? -0.492 4.779 1.210 1.00 88.19 112 ASN A C 1
ATOM 899 O O . ASN A 1 112 ? -1.008 4.464 2.278 1.00 88.19 112 ASN A O 1
ATOM 903 N N . ASN A 1 113 ? 0.232 5.898 1.087 1.00 84.94 113 ASN A N 1
ATOM 904 C CA . ASN A 1 113 ? 0.448 6.816 2.213 1.00 84.94 113 ASN A CA 1
ATOM 905 C C . ASN A 1 113 ? -0.864 7.436 2.717 1.00 84.94 113 ASN A C 1
ATOM 907 O O . ASN A 1 113 ? -1.055 7.550 3.927 1.00 84.94 113 ASN A O 1
ATOM 911 N N . LEU A 1 114 ? -1.788 7.792 1.817 1.00 92.19 114 LEU A N 1
ATOM 912 C CA . LEU A 1 114 ? -3.112 8.290 2.208 1.00 92.19 114 LEU A CA 1
ATOM 913 C C . LEU A 1 114 ? -3.910 7.220 2.964 1.00 92.19 114 LEU A C 1
ATOM 915 O O . LEU A 1 114 ? -4.474 7.509 4.018 1.00 92.19 114 LEU A O 1
ATOM 919 N N . ARG A 1 115 ? -3.898 5.974 2.476 1.00 93.38 115 ARG A N 1
ATOM 920 C CA . ARG A 1 115 ? -4.555 4.840 3.146 1.00 93.38 115 ARG A CA 1
ATOM 921 C C . ARG A 1 115 ? -3.953 4.564 4.517 1.00 93.38 115 ARG A C 1
ATOM 923 O O . ARG A 1 115 ? -4.698 4.352 5.463 1.00 93.38 115 ARG A O 1
ATOM 930 N N . ILE A 1 116 ? -2.626 4.616 4.645 1.00 90.00 116 ILE A N 1
ATOM 931 C CA . ILE A 1 116 ? -1.934 4.471 5.931 1.00 90.00 116 ILE A CA 1
ATOM 932 C C . ILE A 1 116 ? -2.416 5.534 6.919 1.00 90.00 116 ILE A C 1
ATOM 934 O O . ILE A 1 116 ? -2.751 5.190 8.047 1.00 90.00 116 ILE A O 1
ATOM 938 N N . MET A 1 117 ? -2.506 6.801 6.505 1.00 88.19 117 MET A N 1
ATOM 939 C CA . MET A 1 117 ? -2.999 7.870 7.381 1.00 88.19 117 MET A CA 1
ATOM 940 C C . MET A 1 117 ? -4.441 7.619 7.840 1.00 88.19 117 MET A C 1
ATOM 942 O O . MET A 1 117 ? -4.747 7.789 9.019 1.00 88.19 117 MET A O 1
ATOM 946 N N . GLN A 1 118 ? -5.315 7.180 6.931 1.00 95.00 118 GLN A N 1
ATOM 947 C CA . GLN A 1 118 ? -6.701 6.841 7.263 1.00 95.00 118 GLN A CA 1
ATOM 948 C C . GLN A 1 118 ? -6.773 5.647 8.224 1.00 95.00 118 GLN A C 1
ATOM 950 O O . GLN A 1 118 ? -7.448 5.717 9.245 1.00 95.00 118 GLN A O 1
ATOM 955 N N . LEU A 1 119 ? -6.028 4.574 7.953 1.00 95.44 119 LEU A N 1
ATOM 956 C CA . LEU A 1 119 ? -5.966 3.396 8.819 1.00 95.44 119 LEU A CA 1
ATOM 957 C C . LEU A 1 119 ? -5.394 3.733 10.203 1.00 95.44 119 LEU A C 1
ATOM 959 O O . LEU A 1 119 ? -5.902 3.231 11.197 1.00 95.44 119 LEU A O 1
ATOM 963 N N . GLN A 1 120 ? -4.396 4.617 10.300 1.00 93.12 120 GLN A N 1
ATOM 964 C CA . GLN A 1 120 ? -3.864 5.090 11.585 1.00 93.12 120 GLN A CA 1
ATOM 965 C C . GLN A 1 120 ? -4.922 5.840 12.398 1.00 93.12 120 GLN A C 1
ATOM 967 O O . GLN A 1 120 ? -5.037 5.635 13.608 1.00 93.12 120 GLN A O 1
ATOM 972 N N . GLU A 1 121 ? -5.715 6.688 11.741 1.00 94.31 121 GLU A N 1
ATOM 973 C CA . GLU A 1 121 ? -6.831 7.368 12.392 1.00 94.31 121 GLU A CA 1
ATOM 974 C C . GLU A 1 121 ? -7.870 6.358 12.899 1.00 94.31 121 GLU A C 1
ATOM 976 O O . GLU A 1 121 ? -8.309 6.460 14.045 1.00 94.31 121 GLU A O 1
ATOM 981 N N . LEU A 1 122 ? -8.229 5.359 12.090 1.00 95.56 122 LEU A N 1
ATOM 982 C CA . LEU A 1 122 ? -9.197 4.329 12.476 1.00 95.56 122 LEU A CA 1
ATOM 983 C C . LEU A 1 122 ? -8.678 3.446 13.609 1.00 95.56 122 LEU A C 1
ATOM 985 O O . LEU A 1 122 ? -9.415 3.226 14.566 1.00 95.56 122 LEU A O 1
ATOM 989 N N . ALA A 1 123 ? -7.407 3.036 13.566 1.00 93.44 123 ALA A N 1
ATOM 990 C CA . ALA A 1 123 ? -6.752 2.276 14.631 1.00 93.44 123 ALA A CA 1
ATOM 991 C C . ALA A 1 123 ? -6.897 2.974 15.992 1.00 93.44 123 ALA A C 1
ATOM 993 O O . ALA A 1 123 ? -7.250 2.335 16.976 1.00 93.44 123 ALA A O 1
ATOM 994 N N . SER A 1 124 ? -6.735 4.303 16.029 1.00 94.00 124 SER A N 1
ATOM 995 C CA . SER A 1 124 ? -6.864 5.096 17.262 1.00 94.00 124 SER A CA 1
ATOM 996 C C . SER A 1 124 ? -8.285 5.161 17.844 1.00 94.00 124 SER A C 1
ATOM 998 O O . SER A 1 124 ? -8.467 5.597 18.983 1.00 94.00 124 SER A O 1
ATOM 1000 N N . LYS A 1 125 ? -9.296 4.761 17.064 1.00 93.12 125 LYS A N 1
ATOM 1001 C CA . LYS A 1 125 ? -10.717 4.811 17.433 1.00 93.12 125 LYS A CA 1
ATOM 1002 C C . LYS A 1 125 ? -11.280 3.434 17.779 1.00 93.12 125 LYS A C 1
ATOM 1004 O O . LYS A 1 125 ? -12.318 3.360 18.438 1.00 93.12 125 LYS A O 1
ATOM 1009 N N . VAL A 1 126 ? -10.623 2.348 17.367 1.00 92.12 126 VAL A N 1
ATOM 1010 C CA . VAL A 1 126 ? -11.105 1.000 17.676 1.00 92.12 126 VAL A CA 1
ATOM 1011 C C . VAL A 1 126 ? -10.928 0.708 19.164 1.00 92.12 126 VAL A C 1
ATOM 1013 O O . VAL A 1 126 ? -9.920 1.042 19.775 1.00 92.12 126 VAL A O 1
ATOM 1016 N N . LYS A 1 127 ? -11.928 0.067 19.773 1.00 89.31 127 LYS A N 1
ATOM 1017 C CA . LYS A 1 127 ? -11.916 -0.254 21.215 1.00 89.31 127 LYS A CA 1
ATOM 1018 C C . LYS A 1 127 ? -11.344 -1.630 21.532 1.00 89.31 127 LYS A C 1
ATOM 1020 O O . LYS A 1 127 ? -11.118 -1.948 22.697 1.00 89.31 127 LYS A O 1
ATOM 1025 N N . ASN A 1 128 ? -11.205 -2.472 20.515 1.00 88.69 128 ASN A N 1
ATOM 1026 C CA . ASN A 1 128 ? -10.729 -3.837 20.639 1.00 88.69 128 ASN A CA 1
ATOM 1027 C C . ASN A 1 128 ? -9.274 -3.908 20.179 1.00 88.69 128 ASN A C 1
ATOM 1029 O O . ASN A 1 128 ? -8.997 -3.656 19.009 1.00 88.69 128 ASN A O 1
ATOM 1033 N N . GLN A 1 129 ? -8.386 -4.334 21.079 1.00 92.12 129 GLN A N 1
ATOM 1034 C CA . GLN A 1 129 ? -6.964 -4.501 20.782 1.00 92.12 129 GLN A CA 1
ATOM 1035 C C . GLN A 1 129 ? -6.726 -5.406 19.570 1.00 92.12 129 GLN A C 1
ATOM 1037 O O . GLN A 1 129 ? -5.900 -5.094 18.730 1.00 92.12 129 GLN A O 1
ATOM 1042 N N . ALA A 1 130 ? -7.489 -6.494 19.427 1.00 92.50 130 ALA A N 1
ATOM 1043 C CA . ALA A 1 130 ? -7.292 -7.424 18.317 1.00 92.50 130 ALA A CA 1
ATOM 1044 C C . ALA A 1 130 ? -7.604 -6.795 16.947 1.00 92.50 130 ALA A C 1
ATOM 1046 O O . ALA A 1 130 ? -7.031 -7.199 15.941 1.00 92.50 130 ALA A O 1
ATOM 1047 N N . ASP A 1 131 ? -8.528 -5.834 16.899 1.00 93.38 131 ASP A N 1
ATOM 1048 C CA . ASP A 1 131 ? -8.862 -5.121 15.667 1.00 93.38 131 ASP A CA 1
ATOM 1049 C C . ASP A 1 131 ? -7.859 -3.985 15.408 1.00 93.38 131 ASP A C 1
ATOM 1051 O O . ASP A 1 131 ? -7.461 -3.774 14.265 1.00 93.38 131 ASP A O 1
ATOM 1055 N N . GLU A 1 132 ? -7.388 -3.306 16.460 1.00 94.88 132 GLU A N 1
ATOM 1056 C CA . GLU A 1 132 ? -6.274 -2.355 16.366 1.00 94.88 132 GLU A CA 1
ATOM 1057 C C . GLU A 1 132 ? -5.008 -3.033 15.817 1.00 94.88 132 GLU A C 1
ATOM 1059 O O . GLU A 1 132 ? -4.408 -2.528 14.868 1.00 94.88 132 GLU A O 1
ATOM 1064 N N . ASP A 1 133 ? -4.649 -4.206 16.345 1.00 95.06 133 ASP A N 1
ATOM 1065 C CA . ASP A 1 133 ? -3.468 -4.970 15.934 1.00 95.06 133 ASP A CA 1
ATOM 1066 C C . ASP A 1 133 ? -3.532 -5.335 14.442 1.00 95.06 133 ASP A C 1
ATOM 1068 O O . ASP A 1 133 ? -2.569 -5.111 13.709 1.00 95.06 133 ASP A O 1
ATOM 1072 N N . LYS A 1 134 ? -4.690 -5.798 13.950 1.00 95.56 134 LYS A N 1
ATOM 1073 C CA . LYS A 1 134 ? -4.895 -6.081 12.517 1.00 95.56 134 LYS A CA 1
ATOM 1074 C C . LYS A 1 134 ? -4.667 -4.852 11.643 1.00 95.56 134 LYS A C 1
ATOM 1076 O O . LYS A 1 134 ? -4.008 -4.942 10.606 1.00 95.56 134 LYS A O 1
ATOM 1081 N N . ILE A 1 135 ? -5.196 -3.698 12.055 1.00 96.06 135 ILE A N 1
ATOM 1082 C CA . ILE A 1 135 ? -5.007 -2.444 11.319 1.00 96.06 135 ILE A CA 1
ATOM 1083 C C . ILE A 1 135 ? -3.524 -2.047 11.313 1.00 96.06 135 ILE A C 1
ATOM 1085 O O . ILE A 1 135 ? -3.000 -1.672 10.262 1.00 96.06 135 ILE A O 1
ATOM 1089 N N . GLN A 1 136 ? -2.824 -2.171 12.444 1.00 94.38 136 GLN A N 1
ATOM 1090 C CA . GLN A 1 136 ? -1.393 -1.857 12.546 1.00 94.38 136 GLN A CA 1
ATOM 1091 C C . GLN A 1 136 ? -0.522 -2.797 11.704 1.00 94.38 136 GLN A C 1
ATOM 1093 O O . GLN A 1 136 ? 0.399 -2.346 11.020 1.00 94.38 136 GLN A O 1
ATOM 1098 N N . GLU A 1 137 ? -0.829 -4.093 11.687 1.00 94.75 137 GLU A N 1
ATOM 1099 C CA . GLU A 1 137 ? -0.129 -5.068 10.848 1.00 94.75 137 GLU A CA 1
ATOM 1100 C C . GLU A 1 137 ? -0.321 -4.777 9.354 1.00 94.75 137 GLU A C 1
ATOM 1102 O O . GLU A 1 137 ? 0.641 -4.844 8.582 1.00 94.75 137 GLU A O 1
ATOM 1107 N N . ALA A 1 138 ? -1.529 -4.384 8.941 1.00 92.88 138 ALA A N 1
ATOM 1108 C CA . ALA A 1 138 ? -1.794 -3.956 7.571 1.00 92.88 138 ALA A CA 1
ATOM 1109 C C . ALA A 1 138 ? -1.047 -2.662 7.208 1.00 92.88 138 ALA A C 1
ATOM 1111 O O . ALA A 1 138 ? -0.442 -2.585 6.137 1.00 92.88 138 ALA A O 1
ATOM 1112 N N . ILE A 1 139 ? -1.010 -1.670 8.108 1.00 89.94 139 ILE A N 1
ATOM 1113 C CA . ILE A 1 139 ? -0.205 -0.449 7.934 1.00 89.94 139 ILE A CA 1
ATOM 1114 C C . ILE A 1 139 ? 1.268 -0.808 7.714 1.00 89.94 139 ILE A C 1
ATOM 1116 O O . ILE A 1 139 ? 1.889 -0.321 6.766 1.00 89.94 139 ILE A O 1
ATOM 1120 N N . GLN A 1 140 ? 1.825 -1.681 8.556 1.00 85.25 140 GLN A N 1
ATOM 1121 C CA . GLN A 1 140 ? 3.225 -2.082 8.451 1.00 85.25 140 GLN A CA 1
ATOM 1122 C C . GLN A 1 140 ? 3.508 -2.830 7.143 1.00 85.25 140 GLN A C 1
ATOM 1124 O O . GLN A 1 140 ? 4.543 -2.600 6.514 1.00 85.25 140 GLN A O 1
ATOM 1129 N N . ALA A 1 141 ? 2.587 -3.690 6.700 1.00 92.12 141 ALA A N 1
ATOM 1130 C CA . ALA A 1 141 ? 2.700 -4.381 5.421 1.00 92.12 141 ALA A CA 1
ATOM 1131 C C . ALA A 1 141 ? 2.735 -3.397 4.239 1.00 92.12 141 ALA A C 1
ATOM 1133 O O . ALA A 1 141 ? 3.622 -3.495 3.388 1.00 92.12 141 ALA A O 1
ATOM 1134 N N . ILE A 1 142 ? 1.828 -2.413 4.213 1.00 87.69 142 ILE A N 1
ATOM 1135 C CA . ILE A 1 142 ? 1.758 -1.398 3.149 1.00 87.69 142 ILE A CA 1
ATOM 1136 C C . ILE A 1 142 ? 3.015 -0.508 3.156 1.00 87.69 142 ILE A C 1
ATOM 1138 O O . ILE A 1 142 ? 3.563 -0.201 2.095 1.00 87.69 142 ILE A O 1
ATOM 1142 N N . LEU A 1 143 ? 3.530 -0.137 4.334 1.00 84.44 143 LEU A N 1
ATOM 1143 C CA . LEU A 1 143 ? 4.795 0.600 4.460 1.00 84.44 143 LEU A CA 1
ATOM 1144 C C . LEU A 1 143 ? 5.975 -0.184 3.878 1.00 84.44 143 LEU A C 1
ATOM 1146 O O . LEU A 1 143 ? 6.758 0.363 3.100 1.00 84.44 143 LEU A O 1
ATOM 1150 N N . ASN A 1 144 ? 6.087 -1.466 4.220 1.00 80.62 144 ASN A N 1
ATOM 1151 C CA . ASN A 1 144 ? 7.168 -2.313 3.726 1.00 80.62 144 ASN A CA 1
ATOM 1152 C C . ASN A 1 144 ? 7.084 -2.514 2.205 1.00 80.62 144 ASN A C 1
ATOM 1154 O O . ASN A 1 144 ? 8.108 -2.461 1.523 1.00 80.62 144 ASN A O 1
ATOM 1158 N N . GLN A 1 145 ? 5.875 -2.653 1.651 1.00 87.69 145 GLN A N 1
ATOM 1159 C CA . GLN A 1 145 ? 5.671 -2.652 0.202 1.00 87.69 145 GLN A CA 1
ATOM 1160 C C . GLN A 1 145 ? 6.153 -1.341 -0.431 1.00 87.69 145 GLN A C 1
ATOM 1162 O O . GLN A 1 145 ? 6.880 -1.386 -1.420 1.00 87.69 145 GLN A O 1
ATOM 1167 N N . ASN A 1 146 ? 5.801 -0.179 0.130 1.00 83.56 146 ASN A N 1
ATOM 1168 C CA . ASN A 1 146 ? 6.267 1.112 -0.388 1.00 83.56 146 ASN A CA 1
ATOM 1169 C C . ASN A 1 146 ? 7.800 1.201 -0.415 1.00 83.56 146 ASN A C 1
ATOM 1171 O O . ASN A 1 146 ? 8.361 1.696 -1.392 1.00 83.56 146 ASN A O 1
ATOM 1175 N N . ILE A 1 147 ? 8.476 0.701 0.624 1.00 81.50 147 ILE A N 1
ATOM 1176 C CA . ILE A 1 147 ? 9.944 0.649 0.680 1.00 81.50 147 ILE A CA 1
ATOM 1177 C C . ILE A 1 147 ? 10.489 -0.248 -0.438 1.00 81.50 147 ILE A C 1
ATOM 1179 O O . ILE A 1 147 ? 11.335 0.192 -1.214 1.00 81.50 147 ILE A O 1
ATOM 1183 N N . ALA A 1 148 ? 9.962 -1.465 -0.585 1.00 80.94 148 ALA A N 1
ATOM 1184 C CA . ALA A 1 148 ? 10.425 -2.399 -1.608 1.00 80.94 148 ALA A CA 1
ATOM 1185 C C . ALA A 1 148 ? 10.180 -1.883 -3.042 1.00 80.94 148 ALA A C 1
ATOM 1187 O O . ALA A 1 148 ? 11.030 -2.039 -3.921 1.00 80.94 148 ALA A O 1
ATOM 1188 N N . LEU A 1 149 ? 9.051 -1.206 -3.282 1.00 84.00 149 LEU A N 1
ATOM 1189 C CA . LEU A 1 149 ? 8.771 -0.542 -4.557 1.00 84.00 149 LEU A CA 1
ATOM 1190 C C . LEU A 1 149 ? 9.738 0.619 -4.818 1.00 84.00 149 LEU A C 1
ATOM 1192 O O . LEU A 1 149 ? 10.223 0.762 -5.941 1.00 84.00 149 LEU A O 1
ATOM 1196 N N . ALA A 1 150 ? 10.050 1.427 -3.800 1.00 81.62 150 ALA A N 1
ATOM 1197 C CA . ALA A 1 150 ? 11.017 2.516 -3.920 1.00 81.62 150 ALA A CA 1
ATOM 1198 C C . ALA A 1 150 ? 12.403 1.994 -4.322 1.00 81.62 150 ALA A C 1
ATOM 1200 O O . ALA A 1 150 ? 13.025 2.542 -5.231 1.00 81.62 150 ALA A O 1
ATOM 1201 N N . GLU A 1 151 ? 12.853 0.907 -3.693 1.00 81.19 151 GLU A N 1
ATOM 1202 C CA . GLU A 1 151 ? 14.124 0.254 -4.011 1.00 81.19 151 GLU A CA 1
ATOM 1203 C C . GLU A 1 151 ? 14.156 -0.281 -5.447 1.00 81.19 151 GLU A C 1
ATOM 1205 O O . GLU A 1 151 ? 15.136 -0.064 -6.161 1.00 81.19 151 GLU A O 1
ATOM 1210 N N . ALA A 1 152 ? 13.079 -0.933 -5.894 1.00 81.00 152 ALA A N 1
ATOM 1211 C CA . ALA A 1 152 ? 12.979 -1.452 -7.257 1.00 81.00 152 ALA A CA 1
ATOM 1212 C C . ALA A 1 152 ? 12.978 -0.333 -8.313 1.00 81.00 152 ALA A C 1
ATOM 1214 O O . ALA A 1 152 ? 13.600 -0.458 -9.369 1.00 81.00 152 ALA A O 1
ATOM 1215 N N . ILE A 1 153 ? 12.305 0.787 -8.030 1.00 82.06 153 ILE A N 1
ATOM 1216 C CA . ILE A 1 153 ? 12.310 1.968 -8.903 1.00 82.06 153 ILE A CA 1
ATOM 1217 C C . ILE A 1 153 ? 13.701 2.611 -8.940 1.00 82.06 153 ILE A C 1
ATOM 1219 O O . ILE A 1 153 ? 14.161 3.007 -10.012 1.00 82.06 153 ILE A O 1
ATOM 1223 N N . GLN A 1 154 ? 14.370 2.723 -7.789 1.00 77.12 154 GLN A N 1
ATOM 1224 C CA . GLN A 1 154 ? 15.700 3.320 -7.694 1.00 77.12 154 GLN A CA 1
ATOM 1225 C C . GLN A 1 154 ? 16.732 2.520 -8.489 1.00 77.12 154 GLN A C 1
ATOM 1227 O O . GLN A 1 154 ? 17.519 3.122 -9.211 1.00 77.12 154 GLN A O 1
ATOM 1232 N N . GLU A 1 155 ? 16.709 1.190 -8.428 1.00 71.94 155 GLU A N 1
ATOM 1233 C CA . GLU A 1 155 ? 17.612 0.341 -9.218 1.00 71.94 155 GLU A CA 1
ATOM 1234 C C . GLU A 1 155 ? 17.464 0.598 -10.726 1.00 71.94 155 GLU A C 1
ATOM 1236 O O . GLU A 1 155 ? 18.449 0.767 -11.452 1.00 71.94 155 GLU A O 1
ATOM 1241 N N . GLU A 1 156 ? 16.222 0.711 -11.194 1.00 67.50 156 GLU A N 1
ATOM 1242 C CA . GLU A 1 156 ? 15.928 1.007 -12.592 1.00 67.50 156 GLU A CA 1
ATOM 1243 C C . GLU A 1 156 ? 16.439 2.406 -13.014 1.00 67.50 156 GLU A C 1
ATOM 1245 O O . GLU A 1 156 ? 16.835 2.628 -14.165 1.00 67.50 156 GLU A O 1
ATOM 1250 N N . GLU A 1 157 ? 16.469 3.369 -12.090 1.00 66.56 157 GLU A N 1
ATOM 1251 C CA . GLU A 1 157 ? 16.986 4.721 -12.324 1.00 66.56 157 GLU A CA 1
ATOM 1252 C C . GLU A 1 157 ? 18.510 4.838 -12.147 1.00 66.56 157 GLU A C 1
ATOM 1254 O O . GLU A 1 157 ? 19.151 5.604 -12.872 1.00 66.56 157 GLU A O 1
ATOM 1259 N N . GLU A 1 158 ? 19.125 4.055 -11.260 1.00 58.53 158 GLU A N 1
ATOM 1260 C CA . GLU A 1 158 ? 20.573 4.033 -11.019 1.00 58.53 158 GLU A CA 1
ATOM 1261 C C . GLU A 1 158 ? 21.360 3.451 -12.195 1.00 58.53 158 GLU A C 1
ATOM 1263 O O . GLU A 1 158 ? 22.461 3.933 -12.476 1.00 58.53 158 GLU A O 1
ATOM 1268 N N . ILE A 1 159 ? 20.770 2.540 -12.983 1.00 50.06 159 ILE A N 1
ATOM 1269 C CA . ILE A 1 159 ? 21.298 2.176 -14.311 1.00 50.06 159 ILE A CA 1
ATOM 1270 C C . ILE A 1 159 ? 21.551 3.452 -15.137 1.00 50.06 159 ILE A C 1
ATOM 1272 O O . ILE A 1 159 ? 22.579 3.584 -15.798 1.00 50.06 159 ILE A O 1
ATOM 1276 N N . ARG A 1 160 ? 20.677 4.461 -15.047 1.00 47.34 160 ARG A N 1
ATOM 1277 C CA . ARG A 1 160 ? 20.856 5.753 -15.725 1.00 47.34 160 ARG A CA 1
ATOM 1278 C C . ARG A 1 160 ? 21.928 6.630 -15.078 1.00 47.34 160 ARG A C 1
ATOM 1280 O O . ARG A 1 160 ? 22.618 7.333 -15.808 1.00 47.34 160 ARG A O 1
ATOM 1287 N N . SER A 1 161 ? 22.109 6.581 -13.759 1.00 45.06 161 SER A N 1
ATOM 1288 C CA . SER A 1 161 ? 23.196 7.301 -13.074 1.00 45.06 161 SER A CA 1
ATOM 1289 C C . SER A 1 161 ? 24.571 6.754 -13.490 1.00 45.06 161 SER A C 1
ATOM 1291 O O . SER A 1 161 ? 25.482 7.514 -13.825 1.00 45.06 161 SER A O 1
ATOM 1293 N N . ALA A 1 162 ? 24.683 5.427 -13.619 1.00 46.28 162 ALA A N 1
ATOM 1294 C CA . ALA A 1 162 ? 25.883 4.731 -14.078 1.00 46.28 162 ALA A CA 1
ATOM 1295 C C . ALA A 1 162 ? 26.125 4.794 -15.606 1.00 46.28 162 ALA A C 1
ATOM 1297 O O . ALA A 1 162 ? 27.234 4.532 -16.053 1.00 46.28 162 ALA A O 1
ATOM 1298 N N . PHE A 1 163 ? 25.142 5.154 -16.437 1.00 44.47 163 PHE A N 1
ATOM 1299 C CA . PHE A 1 163 ? 25.370 5.453 -17.865 1.00 44.47 163 PHE A CA 1
ATOM 1300 C C . PHE A 1 163 ? 25.402 6.960 -18.168 1.00 44.47 163 PHE A C 1
ATOM 1302 O O . PHE A 1 163 ? 25.905 7.367 -19.214 1.00 44.47 163 PHE A O 1
ATOM 1309 N N . GLY A 1 164 ? 24.930 7.801 -17.246 1.00 42.91 164 GLY A N 1
ATOM 1310 C CA . GLY A 1 164 ? 24.937 9.259 -17.362 1.00 42.91 164 GLY A CA 1
ATOM 1311 C C . GLY A 1 164 ? 26.344 9.850 -17.311 1.00 42.91 164 GLY A C 1
ATOM 1312 O O . GLY A 1 164 ? 26.653 10.754 -18.084 1.00 42.91 164 GLY A O 1
ATOM 1313 N N . TRP A 1 165 ? 27.236 9.291 -16.484 1.00 51.59 165 TRP A N 1
ATOM 1314 C CA . TRP A 1 165 ? 28.655 9.671 -16.507 1.00 51.59 165 TRP A CA 1
ATOM 1315 C C . TRP A 1 165 ? 29.367 9.210 -17.790 1.00 51.59 165 TRP A C 1
ATOM 1317 O O . TRP A 1 165 ? 30.239 9.916 -18.290 1.00 51.59 165 TRP A O 1
ATOM 1327 N N . LEU A 1 166 ? 28.975 8.063 -18.358 1.00 39.84 166 LEU A N 1
ATOM 1328 C CA . LEU A 1 166 ? 29.585 7.500 -19.567 1.00 39.84 166 LEU A CA 1
ATOM 1329 C C . LEU A 1 166 ? 29.156 8.258 -20.837 1.00 39.84 166 LEU A C 1
ATOM 1331 O O . LEU A 1 166 ? 29.978 8.504 -21.716 1.00 39.84 166 LEU A O 1
ATOM 1335 N N . ALA A 1 167 ? 27.894 8.693 -20.911 1.00 50.00 167 ALA A N 1
ATOM 1336 C CA . ALA A 1 167 ? 27.399 9.565 -21.980 1.00 50.00 167 ALA A CA 1
ATOM 1337 C C . ALA A 1 167 ? 28.072 10.951 -21.955 1.00 50.00 167 ALA A C 1
ATOM 1339 O O . ALA A 1 167 ? 28.379 11.510 -23.009 1.00 50.00 167 ALA A O 1
ATOM 1340 N N . LYS A 1 168 ? 28.390 11.462 -20.757 1.00 52.69 168 LYS A N 1
ATOM 1341 C CA . LYS A 1 168 ? 29.128 12.720 -20.565 1.00 52.69 168 LYS A CA 1
ATOM 1342 C C . LYS A 1 168 ? 30.566 12.667 -21.104 1.00 52.69 168 LYS A C 1
ATOM 1344 O O . LYS A 1 168 ? 31.117 13.699 -21.465 1.00 52.69 168 LYS A O 1
ATOM 1349 N N . LEU A 1 169 ? 31.155 11.472 -21.222 1.00 50.62 169 LEU A N 1
ATOM 1350 C CA . LEU A 1 169 ? 32.508 11.274 -21.755 1.00 50.62 169 LEU A CA 1
ATOM 1351 C C . LEU A 1 169 ? 32.573 11.318 -23.298 1.00 50.62 169 LEU A C 1
ATOM 1353 O O . LEU A 1 169 ? 33.639 11.579 -23.845 1.00 50.62 169 LEU A O 1
ATOM 1357 N N . TRP A 1 170 ? 31.461 11.061 -24.002 1.00 50.19 170 TRP A N 1
ATOM 1358 C CA . TRP A 1 170 ? 31.427 10.945 -25.473 1.00 50.19 170 TRP A CA 1
ATOM 1359 C C . TRP A 1 170 ? 30.697 12.084 -26.201 1.00 50.19 170 TRP A C 1
ATOM 1361 O O . TRP A 1 170 ? 30.923 12.254 -27.396 1.00 50.19 170 TRP A O 1
ATOM 1371 N N . LEU A 1 171 ? 29.834 12.851 -25.523 1.00 47.97 171 LEU A N 1
ATOM 1372 C CA . LEU A 1 171 ? 28.993 13.874 -26.167 1.00 47.97 171 LEU A CA 1
ATOM 1373 C C . LEU A 1 171 ? 29.316 15.329 -25.802 1.00 47.97 171 LEU A C 1
ATOM 1375 O O . LEU A 1 171 ? 28.723 16.198 -26.422 1.00 47.97 171 LEU A O 1
ATOM 1379 N N . GLY A 1 172 ? 30.269 15.584 -24.895 1.00 43.19 172 GLY A N 1
ATOM 1380 C CA . GLY A 1 172 ? 30.834 16.916 -24.627 1.00 43.19 172 GLY A CA 1
ATOM 1381 C C . GLY A 1 172 ? 29.806 18.003 -24.289 1.00 43.19 172 GLY A C 1
ATOM 1382 O O . GLY A 1 172 ? 29.328 18.668 -25.196 1.00 43.19 172 GLY A O 1
ATOM 1383 N N . ASP A 1 173 ? 29.554 18.175 -22.986 1.00 43.28 173 ASP A N 1
ATOM 1384 C CA . ASP A 1 173 ? 28.771 19.239 -22.318 1.00 43.28 173 ASP A CA 1
ATOM 1385 C C . ASP A 1 173 ? 27.409 19.643 -22.924 1.00 43.28 173 ASP A C 1
ATOM 1387 O O . ASP A 1 173 ? 27.342 20.443 -23.884 1.00 43.28 173 ASP A O 1
#

Secondary structure (DSSP, 8-state):
-------PPP---------------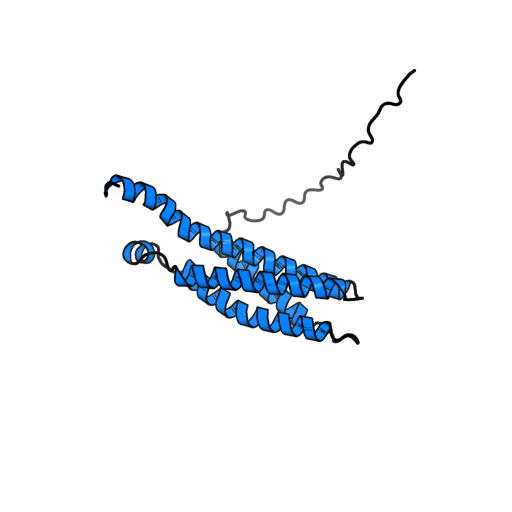-----HHHHHHHHHHHHHHHHHHHHTPPPPTTSHHHHHHHHHHHHHHHHHHHHHHHHHHHHS-HHHHHHH---HHHHHHHHHHHHHHHHHHHHHHHHHTT-S-HHHHHHHHHHHHHHHHHHHHHHHHHHHHHHHHHHHHHHHHHHH--

pLDDT: mean 75.87, std 20.75, range [33.41, 97.5]

Organism: NCBI:txid1618578